Protein AF-W1EY29-F1 (afdb_monomer_lite)

pLDDT: mean 70.89, std 21.22, range [38.53, 94.88]

Structure (mmCIF, N/CA/C/O backbone):
data_AF-W1EY29-F1
#
_entry.id   AF-W1EY29-F1
#
loop_
_atom_site.group_PDB
_atom_site.id
_atom_site.type_symbol
_atom_site.label_atom_id
_atom_site.label_alt_id
_atom_site.label_comp_id
_atom_site.label_asym_id
_atom_site.label_entity_id
_atom_site.label_seq_id
_atom_site.pdbx_PDB_ins_code
_atom_site.Cartn_x
_atom_site.Cartn_y
_atom_site.Cartn_z
_atom_site.occupancy
_atom_site.B_iso_or_equiv
_atom_site.auth_seq_id
_atom_site.auth_comp_id
_atom_site.auth_asym_id
_atom_site.auth_atom_id
_atom_site.pdbx_PDB_model_num
ATOM 1 N N . MET A 1 1 ? 22.624 -19.115 16.992 1.00 56.34 1 MET A N 1
ATOM 2 C CA . MET A 1 1 ? 21.522 -19.593 16.126 1.00 56.34 1 MET A CA 1
ATOM 3 C C . MET A 1 1 ? 20.606 -18.418 15.848 1.00 56.34 1 MET A C 1
ATOM 5 O O . MET A 1 1 ? 20.098 -17.847 16.801 1.00 56.34 1 MET A O 1
ATOM 9 N N . SER A 1 2 ? 20.457 -18.002 14.590 1.00 64.50 2 SER A N 1
ATOM 10 C CA . SER A 1 2 ? 19.514 -16.928 14.257 1.00 64.50 2 SER A CA 1
ATOM 11 C C . SER A 1 2 ? 18.098 -17.502 14.254 1.00 64.50 2 SER A C 1
ATOM 13 O O . SER A 1 2 ? 17.835 -18.472 13.540 1.00 64.50 2 SER A O 1
ATOM 15 N N . ALA A 1 3 ? 17.205 -16.952 15.076 1.00 71.44 3 ALA A N 1
ATOM 16 C CA . ALA A 1 3 ? 15.794 -17.310 15.048 1.00 71.44 3 ALA A CA 1
ATOM 17 C C . ALA A 1 3 ? 15.174 -16.748 13.758 1.00 71.44 3 ALA A C 1
ATOM 19 O O . ALA A 1 3 ? 15.069 -15.536 13.583 1.00 71.44 3 ALA A O 1
ATOM 20 N N . ARG A 1 4 ? 14.779 -17.627 12.831 1.00 76.25 4 ARG A N 1
ATOM 21 C CA . ARG A 1 4 ? 13.976 -17.243 11.663 1.00 76.25 4 ARG A CA 1
ATOM 22 C C . ARG A 1 4 ? 12.522 -17.071 12.104 1.00 76.25 4 ARG A C 1
ATOM 24 O O . ARG A 1 4 ? 11.813 -18.055 12.283 1.00 76.25 4 ARG A O 1
ATOM 31 N N . GLY A 1 5 ? 12.096 -15.826 12.291 1.00 83.38 5 GLY A N 1
ATOM 32 C CA . GLY A 1 5 ? 10.687 -15.461 12.449 1.00 83.38 5 GLY A CA 1
ATOM 33 C C . GLY A 1 5 ? 10.023 -15.172 11.101 1.00 83.38 5 GLY A C 1
ATOM 34 O O . GLY A 1 5 ? 10.694 -14.789 10.143 1.00 83.38 5 GLY A O 1
ATOM 35 N N . ILE A 1 6 ? 8.702 -15.341 11.024 1.00 88.38 6 ILE A N 1
ATOM 36 C CA . ILE A 1 6 ? 7.899 -14.921 9.869 1.00 88.38 6 ILE A CA 1
ATOM 37 C C . ILE A 1 6 ? 7.266 -13.572 10.204 1.00 88.38 6 ILE A C 1
ATOM 39 O O . ILE A 1 6 ? 6.511 -13.471 11.167 1.00 88.38 6 ILE A O 1
ATOM 43 N N . ASN A 1 7 ? 7.527 -12.557 9.381 1.00 89.38 7 ASN A N 1
ATOM 44 C CA . ASN A 1 7 ? 6.766 -11.312 9.388 1.00 89.38 7 ASN A CA 1
ATOM 45 C C . ASN A 1 7 ? 5.879 -11.284 8.136 1.00 89.38 7 ASN A C 1
ATOM 47 O O . ASN A 1 7 ? 6.376 -11.117 7.024 1.00 89.38 7 ASN A O 1
ATOM 51 N N . LYS A 1 8 ? 4.578 -11.532 8.314 1.00 93.31 8 LYS A N 1
ATOM 52 C CA . LYS A 1 8 ? 3.579 -11.542 7.239 1.00 93.31 8 LYS A CA 1
ATOM 53 C C . LYS A 1 8 ? 2.484 -10.538 7.568 1.00 93.31 8 LYS A C 1
ATOM 55 O O . LYS A 1 8 ? 1.943 -10.559 8.669 1.00 93.31 8 LYS A O 1
ATOM 60 N N . VAL A 1 9 ? 2.121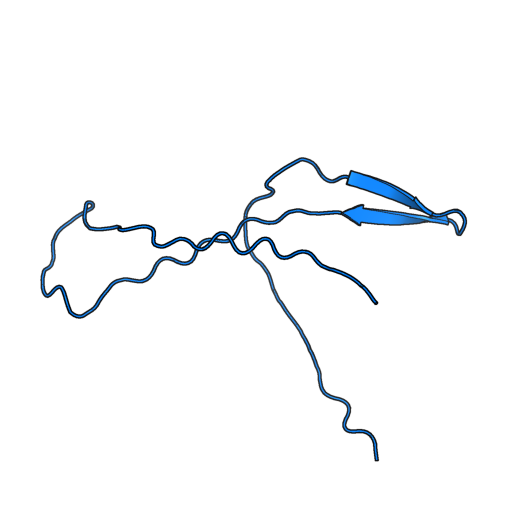 -9.724 6.580 1.00 91.81 9 VAL A N 1
ATOM 61 C CA . VAL A 1 9 ? 1.035 -8.744 6.666 1.00 91.81 9 VAL A CA 1
ATOM 62 C C . VAL A 1 9 ? 0.075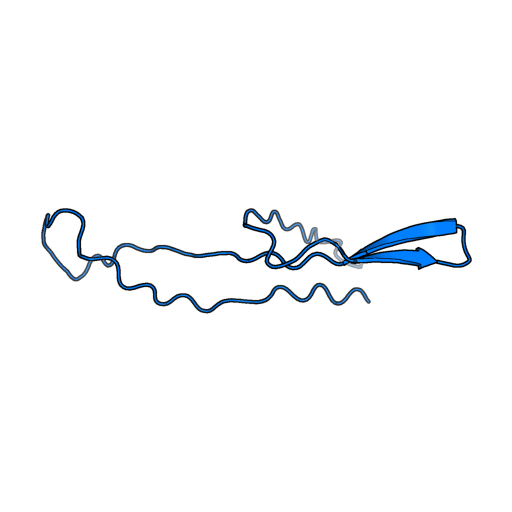 -8.970 5.501 1.00 91.81 9 VAL A C 1
ATOM 64 O O . VAL A 1 9 ? 0.512 -9.177 4.371 1.00 91.81 9 VAL A O 1
ATOM 67 N N . ILE A 1 10 ? -1.227 -8.934 5.783 1.00 92.75 10 ILE A N 1
ATOM 68 C CA . ILE A 1 10 ? -2.297 -8.897 4.779 1.00 92.75 10 ILE A CA 1
ATOM 69 C C . ILE A 1 10 ? -3.019 -7.565 4.968 1.00 92.75 10 ILE A C 1
ATOM 71 O O . ILE A 1 10 ? -3.442 -7.251 6.078 1.00 92.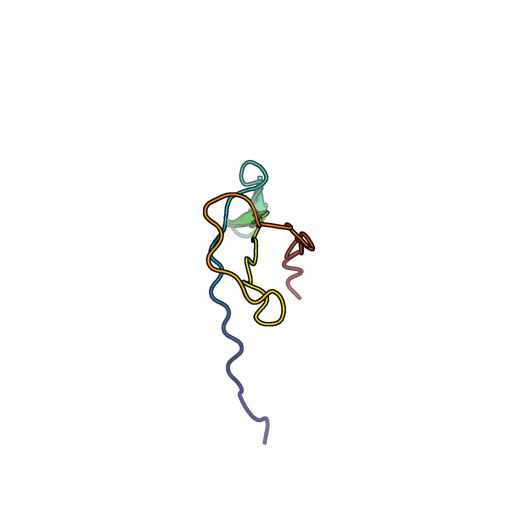75 10 ILE A O 1
ATOM 75 N N . LEU A 1 11 ? -3.135 -6.783 3.897 1.00 90.06 11 LEU A N 1
ATOM 76 C CA . LEU A 1 11 ? -3.739 -5.454 3.915 1.00 90.06 11 LEU A CA 1
ATOM 77 C C . LEU A 1 11 ? -4.948 -5.425 2.978 1.00 90.06 11 LEU A C 1
ATOM 79 O O . LEU A 1 11 ? -4.841 -5.837 1.825 1.00 90.06 11 LEU A O 1
ATOM 83 N N . VAL A 1 12 ? -6.079 -4.915 3.464 1.00 89.62 12 VAL A N 1
ATOM 84 C CA . VAL A 1 12 ? -7.295 -4.692 2.669 1.00 89.62 12 VAL A CA 1
ATOM 85 C C . VAL A 1 12 ? -7.689 -3.232 2.818 1.00 89.62 12 VAL A C 1
ATOM 87 O O . VAL A 1 12 ? -7.797 -2.725 3.931 1.00 89.62 12 VAL A O 1
ATOM 90 N N . GLY A 1 13 ? -7.887 -2.546 1.698 1.00 90.25 13 GLY A N 1
ATOM 91 C CA . GLY A 1 13 ? -8.182 -1.121 1.692 1.00 90.25 13 GLY A CA 1
ATOM 92 C C . GLY A 1 13 ? -8.444 -0.596 0.290 1.00 90.25 13 GLY A C 1
ATOM 93 O O . GLY A 1 13 ? -8.588 -1.366 -0.659 1.00 90.25 13 GLY A O 1
ATOM 94 N N . ARG A 1 14 ? -8.514 0.729 0.167 1.00 91.62 14 ARG A N 1
ATOM 95 C CA . ARG A 1 14 ? -8.731 1.426 -1.110 1.00 91.62 14 ARG A CA 1
ATOM 96 C C . ARG A 1 14 ? -7.448 2.103 -1.569 1.00 91.62 14 ARG A C 1
ATOM 98 O O . ARG A 1 14 ? -6.688 2.583 -0.733 1.00 91.62 14 ARG A O 1
ATOM 105 N N . LEU A 1 15 ? -7.226 2.176 -2.878 1.00 93.44 15 LEU A N 1
ATOM 106 C CA . LEU A 1 15 ? -6.120 2.959 -3.425 1.00 93.44 15 LEU A CA 1
ATOM 107 C C . LEU A 1 15 ? -6.411 4.455 -3.256 1.00 93.44 15 LEU A C 1
ATOM 109 O O . LEU A 1 15 ? -7.508 4.911 -3.569 1.00 93.44 15 LEU A O 1
ATOM 113 N N . GLY A 1 16 ? -5.444 5.197 -2.719 1.00 91.50 16 GLY A N 1
ATOM 114 C CA . GLY A 1 16 ? -5.539 6.652 -2.572 1.00 91.50 16 GLY A CA 1
ATOM 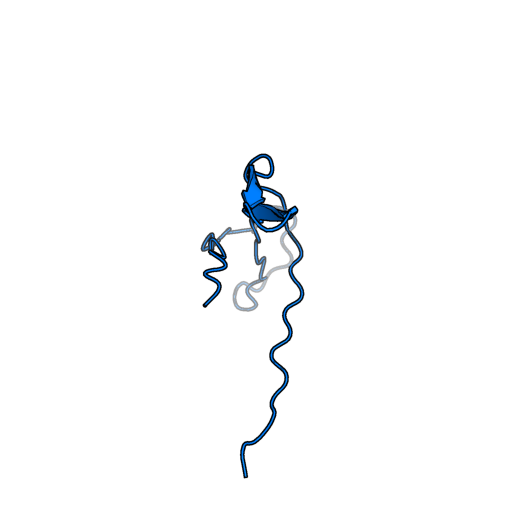115 C C . GLY A 1 16 ? -5.261 7.400 -3.875 1.00 91.50 16 GLY A C 1
ATOM 116 O O . GLY A 1 16 ? -5.750 8.508 -4.070 1.00 91.50 16 GLY A O 1
ATOM 117 N N . ASN A 1 17 ? -4.486 6.788 -4.763 1.00 91.75 17 ASN A N 1
ATOM 118 C CA . ASN A 1 17 ? -4.122 7.293 -6.075 1.00 91.75 17 ASN A CA 1
ATOM 119 C C . ASN A 1 17 ? -3.819 6.121 -7.019 1.00 91.75 17 ASN A C 1
ATOM 121 O O . ASN A 1 17 ? -3.678 4.977 -6.576 1.00 91.75 17 ASN A O 1
ATOM 125 N N . ASP A 1 18 ? -3.692 6.423 -8.309 1.00 94.88 18 ASP A N 1
ATOM 126 C CA . ASP A 1 18 ? -3.266 5.438 -9.297 1.00 94.88 18 ASP A CA 1
ATOM 127 C C . ASP A 1 18 ? -1.851 4.906 -8.984 1.00 94.88 18 ASP A C 1
ATOM 129 O O . ASP A 1 18 ? -1.006 5.655 -8.475 1.00 94.88 18 ASP A O 1
ATOM 133 N N . PRO A 1 19 ? -1.571 3.621 -9.277 1.00 93.00 19 PRO A N 1
ATOM 134 C CA . PRO A 1 19 ? -0.252 3.035 -9.081 1.00 93.00 19 PRO A CA 1
ATOM 135 C C . PRO A 1 19 ? 0.824 3.785 -9.869 1.00 93.00 19 PRO A C 1
ATOM 137 O O . PRO A 1 19 ? 0.713 3.956 -11.083 1.00 93.00 19 PRO A O 1
ATOM 140 N N . GLU A 1 20 ? 1.923 4.143 -9.2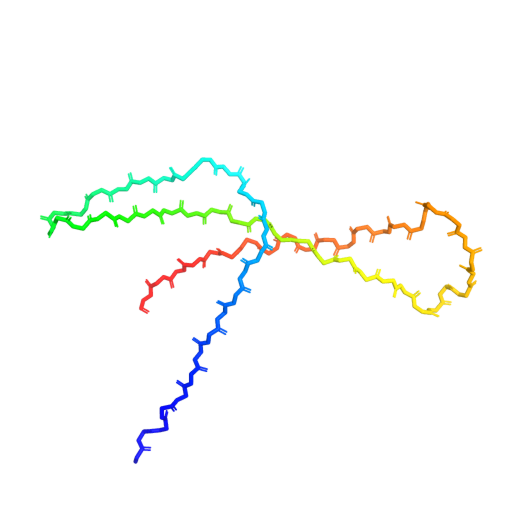09 1.00 93.06 20 GLU A N 1
ATOM 141 C CA . GLU A 1 20 ? 3.116 4.634 -9.901 1.00 93.06 20 GLU A CA 1
ATOM 142 C C . GLU A 1 20 ? 4.007 3.440 -10.257 1.00 93.06 20 GLU A C 1
ATOM 144 O O . GLU A 1 20 ? 4.569 2.799 -9.367 1.00 93.06 20 GLU A O 1
ATOM 149 N N . VAL A 1 21 ? 4.150 3.141 -11.550 1.00 94.19 21 VAL A N 1
ATOM 150 C CA . VAL A 1 21 ? 4.996 2.042 -12.039 1.00 94.19 21 VAL A CA 1
ATOM 151 C C . VAL A 1 21 ? 6.308 2.589 -12.590 1.00 94.19 21 VAL A C 1
ATOM 153 O O . VAL A 1 21 ? 6.319 3.495 -13.422 1.00 94.19 21 VAL A O 1
ATOM 156 N N . ARG A 1 22 ? 7.427 2.014 -12.149 1.00 92.12 22 ARG A N 1
ATOM 157 C CA . ARG A 1 22 ? 8.779 2.364 -12.596 1.00 92.12 22 ARG A CA 1
ATOM 158 C C . ARG A 1 22 ? 9.506 1.101 -13.044 1.00 92.12 22 ARG A C 1
ATOM 160 O O . ARG A 1 22 ? 9.443 0.074 -12.371 1.00 92.12 22 ARG A O 1
ATOM 167 N N . TYR A 1 23 ? 10.216 1.190 -14.163 1.00 93.75 23 TYR A N 1
ATOM 168 C CA . TYR A 1 23 ? 11.059 0.107 -14.666 1.00 93.75 23 TYR A CA 1
ATOM 169 C C . TYR A 1 23 ? 12.500 0.345 -14.226 1.00 93.75 23 TYR A C 1
ATOM 171 O O . TYR A 1 23 ? 13.069 1.411 -14.463 1.00 93.75 23 TYR A O 1
ATOM 179 N N . ILE A 1 24 ? 13.076 -0.636 -13.543 1.00 93.38 24 ILE A N 1
ATOM 180 C CA . ILE A 1 24 ? 14.452 -0.589 -1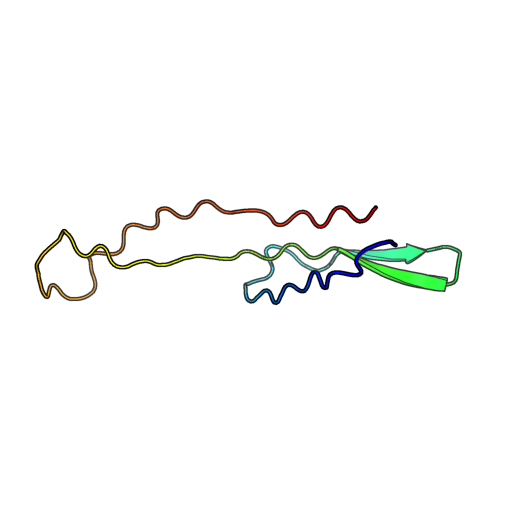3.063 1.00 93.38 24 ILE A CA 1
ATOM 181 C C . ILE A 1 24 ? 15.382 -1.039 -14.209 1.00 93.38 24 ILE A C 1
ATOM 183 O O . ILE A 1 24 ? 15.010 -1.937 -14.968 1.00 93.38 24 ILE A O 1
ATOM 187 N N . PRO A 1 25 ? 16.615 -0.505 -14.327 1.00 89.81 25 PRO A N 1
ATOM 188 C CA . PRO A 1 25 ? 17.564 -0.908 -15.374 1.00 89.81 25 PRO A CA 1
ATOM 189 C C . PRO A 1 25 ? 17.877 -2.411 -15.464 1.00 89.81 25 PRO A C 1
ATOM 191 O O . PRO A 1 25 ? 18.331 -2.879 -16.500 1.00 89.81 25 PRO A O 1
ATOM 194 N N . ASN A 1 26 ? 17.627 -3.182 -14.403 1.00 91.44 26 ASN A N 1
ATOM 195 C CA . ASN A 1 26 ? 17.792 -4.638 -14.392 1.00 91.44 26 ASN A CA 1
ATOM 196 C C . ASN A 1 26 ? 16.587 -5.407 -14.983 1.00 91.44 26 ASN A C 1
ATOM 198 O O . ASN A 1 26 ? 16.536 -6.629 -14.866 1.00 91.44 26 ASN A O 1
ATOM 202 N N . GLY A 1 27 ? 15.614 -4.711 -15.582 1.00 85.31 27 GLY A N 1
ATOM 203 C CA . GLY A 1 27 ? 14.439 -5.298 -16.233 1.00 85.31 27 GLY A CA 1
ATOM 204 C C . GLY A 1 27 ? 13.251 -5.572 -15.306 1.00 85.31 27 GLY A C 1
ATOM 205 O O . GLY A 1 27 ? 12.209 -6.022 -15.776 1.00 85.31 27 GLY A O 1
ATOM 206 N N . GLY A 1 28 ? 13.367 -5.295 -14.004 1.00 92.50 28 GLY A N 1
ATOM 207 C CA . GLY A 1 28 ? 12.252 -5.413 -13.062 1.00 92.50 28 GLY A CA 1
ATOM 208 C C . GLY A 1 28 ? 11.271 -4.240 -13.158 1.00 92.50 28 GLY A C 1
ATOM 209 O O . GLY A 1 28 ? 11.676 -3.100 -13.383 1.00 92.50 28 GLY A O 1
ATOM 210 N N . ALA A 1 29 ? 9.983 -4.500 -12.933 1.00 93.81 29 ALA A N 1
ATOM 211 C CA . ALA A 1 29 ? 8.971 -3.464 -12.725 1.00 93.81 29 ALA A CA 1
ATOM 212 C C . ALA A 1 29 ? 8.655 -3.334 -11.228 1.00 93.81 29 ALA A C 1
ATOM 214 O O . ALA A 1 29 ? 8.465 -4.337 -10.540 1.00 93.81 29 ALA A O 1
ATOM 215 N N . VAL A 1 30 ? 8.586 -2.102 -10.726 1.00 92.88 30 VAL A N 1
ATOM 216 C CA . VAL A 1 30 ? 8.202 -1.781 -9.343 1.00 92.88 30 VAL A CA 1
ATOM 217 C C . VAL A 1 30 ? 6.988 -0.876 -9.377 1.00 92.88 30 VAL A C 1
ATOM 219 O O . VAL A 1 30 ? 6.996 0.127 -10.086 1.00 92.88 30 VAL A O 1
ATOM 222 N N . ALA A 1 31 ? 5.965 -1.213 -8.596 1.00 93.44 31 ALA A N 1
ATOM 223 C CA . ALA A 1 31 ? 4.781 -0.385 -8.417 1.00 93.44 31 ALA A CA 1
ATOM 224 C C . ALA A 1 31 ? 4.724 0.158 -6.985 1.00 93.44 31 ALA A C 1
ATOM 226 O O . ALA A 1 31 ? 4.769 -0.614 -6.025 1.00 93.44 31 ALA A O 1
ATOM 227 N N . ASN A 1 32 ? 4.587 1.474 -6.840 1.00 93.00 32 ASN A N 1
ATOM 228 C CA . ASN A 1 32 ? 4.268 2.104 -5.564 1.00 93.00 32 ASN A CA 1
ATOM 229 C C . ASN A 1 32 ? 2.748 2.217 -5.425 1.00 93.00 32 ASN A C 1
ATOM 231 O O . ASN A 1 32 ? 2.081 2.801 -6.280 1.00 93.00 32 ASN A O 1
ATOM 235 N N . LEU A 1 33 ? 2.212 1.683 -4.327 1.00 94.00 33 LEU A N 1
ATOM 236 C CA . LEU A 1 33 ? 0.788 1.724 -3.998 1.00 94.00 33 LEU A CA 1
ATOM 237 C C . LEU A 1 33 ? 0.576 2.512 -2.707 1.00 94.00 33 LEU A C 1
ATOM 239 O O . LEU A 1 33 ? 1.287 2.299 -1.725 1.00 94.00 33 LEU A O 1
ATOM 243 N N . GLN A 1 34 ? -0.438 3.375 -2.683 1.00 91.50 34 GLN A N 1
ATOM 244 C CA . GLN A 1 34 ? -0.917 3.997 -1.451 1.00 91.50 34 GLN A CA 1
ATOM 245 C C . GLN A 1 34 ? -2.274 3.397 -1.102 1.00 91.50 34 GLN A C 1
ATOM 247 O O . GLN A 1 34 ? -3.252 3.623 -1.808 1.00 91.50 34 GLN A O 1
ATOM 252 N N . VAL A 1 35 ? -2.331 2.616 -0.021 1.00 90.56 35 VAL A N 1
ATOM 253 C CA . VAL A 1 35 ? -3.561 1.950 0.422 1.00 90.56 35 VAL A CA 1
ATOM 254 C C . VAL A 1 35 ? -4.082 2.629 1.682 1.00 90.56 35 VAL A C 1
ATOM 256 O O . VAL A 1 35 ? -3.427 2.621 2.725 1.00 90.56 35 VAL A O 1
ATOM 259 N N . ALA A 1 36 ? -5.274 3.207 1.585 1.00 90.50 36 ALA A N 1
ATOM 260 C CA . ALA A 1 36 ? -6.020 3.718 2.720 1.00 90.50 36 ALA A CA 1
ATOM 261 C C . ALA A 1 36 ? -6.759 2.568 3.415 1.00 90.50 36 ALA A C 1
ATOM 263 O O . ALA A 1 36 ? -7.503 1.815 2.779 1.00 90.50 36 ALA A O 1
ATOM 264 N N . THR A 1 37 ? -6.574 2.465 4.730 1.00 88.94 37 THR A N 1
ATOM 265 C CA . THR A 1 37 ? -7.324 1.557 5.605 1.00 88.94 37 THR A CA 1
ATOM 266 C C . THR A 1 37 ? -8.095 2.365 6.639 1.00 88.94 37 THR A C 1
ATOM 268 O O . THR A 1 37 ? -7.685 3.462 7.020 1.00 88.94 37 THR A O 1
ATOM 271 N N . SER A 1 38 ? -9.242 1.843 7.059 1.00 81.44 38 SER A N 1
ATOM 272 C CA . SER A 1 38 ? -10.082 2.455 8.083 1.00 81.44 38 SER A CA 1
ATOM 273 C C . SER A 1 38 ? -10.481 1.392 9.089 1.00 81.44 38 SER A C 1
ATOM 275 O O . SER A 1 38 ? -11.015 0.352 8.708 1.00 81.44 38 SER A O 1
ATOM 277 N N . GLU A 1 39 ? -10.257 1.672 10.363 1.00 72.06 39 GLU A N 1
ATOM 278 C CA . GLU A 1 39 ? -10.754 0.853 11.459 1.00 72.06 39 GLU A CA 1
ATOM 279 C C . GLU A 1 39 ? -12.045 1.485 11.981 1.00 72.06 39 GLU A C 1
ATOM 281 O O . GLU A 1 39 ? -12.083 2.678 12.282 1.00 72.06 39 GLU A O 1
ATOM 286 N N . SER A 1 40 ? -13.114 0.695 12.072 1.00 61.44 40 SER A N 1
ATOM 287 C CA . SER A 1 40 ? -14.356 1.097 12.732 1.00 61.44 40 SER A CA 1
ATOM 288 C C . SER A 1 40 ? -14.546 0.234 13.970 1.00 61.44 40 SER A C 1
ATOM 290 O O . SER A 1 40 ? -14.755 -0.975 13.851 1.00 61.44 40 SER A O 1
ATOM 292 N N . TRP A 1 41 ? -14.480 0.838 15.152 1.00 55.38 41 TRP A N 1
ATOM 293 C CA . TRP A 1 41 ? -14.826 0.173 16.404 1.00 55.38 41 TRP A CA 1
ATOM 294 C C . TRP A 1 41 ? -16.171 0.688 16.907 1.00 55.38 41 TRP A C 1
ATOM 296 O O . TRP A 1 41 ? -16.504 1.859 16.740 1.00 55.38 41 TRP A O 1
ATOM 306 N N . ARG A 1 42 ? -16.945 -0.195 17.541 1.00 55.97 42 ARG A N 1
ATOM 307 C CA . ARG A 1 42 ? -18.105 0.203 18.343 1.00 55.97 42 ARG A CA 1
ATOM 308 C C . ARG A 1 42 ? -17.650 0.328 19.789 1.00 55.97 42 ARG A C 1
ATOM 310 O O . ARG A 1 42 ? -17.086 -0.623 20.333 1.00 55.97 42 ARG A O 1
ATOM 317 N N . ASP A 1 43 ? -17.857 1.496 20.383 1.00 55.91 43 ASP A N 1
ATOM 318 C CA . ASP A 1 43 ? -17.614 1.704 21.807 1.00 55.91 43 ASP A CA 1
ATOM 319 C C . ASP A 1 43 ? -18.673 0.947 22.626 1.00 55.91 43 ASP A C 1
ATOM 321 O O . ASP A 1 43 ? -19.854 0.956 22.287 1.00 55.91 43 ASP A O 1
ATOM 325 N N . LYS A 1 44 ? -18.241 0.255 23.683 1.00 57.94 44 LYS A N 1
ATOM 326 C CA . LYS A 1 44 ? -19.111 -0.509 24.591 1.00 57.94 44 LYS A CA 1
ATOM 327 C C . LYS A 1 44 ? -19.589 0.319 25.788 1.00 57.94 44 LYS A C 1
ATOM 329 O O . LYS A 1 44 ? -20.454 -0.150 26.519 1.00 57.94 44 LYS A O 1
ATOM 334 N N . GLN A 1 45 ? -19.025 1.507 26.024 1.00 56.97 45 GLN A N 1
ATOM 335 C CA . GLN A 1 45 ? -19.428 2.376 27.137 1.00 56.97 45 GLN A CA 1
ATOM 336 C C . GLN A 1 45 ? -20.688 3.188 26.829 1.00 56.97 45 GLN A C 1
ATOM 338 O O . GLN A 1 45 ? -21.410 3.575 27.747 1.00 56.97 45 GLN A O 1
ATOM 343 N N . THR A 1 46 ? -21.000 3.406 25.552 1.00 54.56 46 THR A N 1
ATOM 344 C CA . THR A 1 46 ? -22.272 4.001 25.140 1.00 54.56 46 THR A CA 1
ATOM 345 C C . THR A 1 46 ? -23.327 2.899 25.099 1.00 54.56 46 THR A C 1
ATOM 347 O O . THR A 1 46 ? -23.614 2.321 24.056 1.00 54.56 46 THR A O 1
ATOM 350 N N . GLY A 1 47 ? -23.854 2.537 26.270 1.00 51.12 47 GLY A N 1
ATOM 351 C CA . GLY A 1 47 ? -25.024 1.671 26.362 1.00 51.12 47 GLY A CA 1
ATOM 352 C C . GLY A 1 47 ? -26.183 2.294 25.587 1.00 51.12 47 GLY A C 1
ATOM 353 O O . GLY A 1 47 ? -26.672 3.357 25.960 1.00 51.12 47 GLY A O 1
ATOM 354 N N . GLY A 1 48 ? -26.598 1.653 24.500 1.00 38.53 48 GLY A N 1
ATOM 355 C CA . GLY A 1 48 ? -27.757 2.081 23.732 1.00 38.53 48 GLY A CA 1
ATOM 356 C C . GLY A 1 48 ? -27.780 1.474 22.340 1.00 38.53 48 GLY A C 1
ATOM 357 O O . GLY A 1 48 ? -26.981 1.837 21.480 1.00 38.53 48 GLY A O 1
ATOM 358 N N . ASP A 1 49 ? -28.747 0.591 22.113 1.00 54.03 49 ASP A N 1
ATOM 359 C CA . ASP A 1 49 ? -29.309 0.372 20.789 1.00 54.03 49 ASP A CA 1
ATOM 360 C C . ASP A 1 49 ? -29.792 1.726 20.245 1.00 54.03 49 ASP A C 1
ATOM 362 O O . ASP A 1 49 ? -30.864 2.211 20.599 1.00 54.03 49 ASP A O 1
ATOM 366 N N . ALA A 1 50 ? -28.985 2.379 19.414 1.00 41.88 50 ALA A N 1
ATOM 367 C CA . ALA A 1 50 ? -29.398 3.551 18.659 1.00 41.88 50 ALA A CA 1
ATOM 368 C C . ALA A 1 50 ? -28.920 3.376 17.219 1.00 41.88 50 ALA A C 1
ATOM 370 O O . ALA A 1 50 ? -27.726 3.235 16.943 1.00 41.88 50 ALA A O 1
ATOM 371 N N . GLY A 1 51 ? -29.893 3.284 16.313 1.00 39.28 51 GLY A N 1
ATOM 372 C CA . GLY A 1 51 ? -29.687 3.066 14.890 1.00 39.28 51 GLY A CA 1
ATOM 373 C C . GLY A 1 51 ? -28.769 4.107 14.251 1.00 39.28 51 GLY A C 1
ATOM 374 O O . GLY A 1 51 ? -28.704 5.238 14.707 1.00 39.28 51 GLY A O 1
ATOM 375 N N . ALA A 1 52 ? -28.079 3.659 13.200 1.00 48.53 52 ALA A N 1
ATOM 376 C CA . ALA A 1 52 ? -27.412 4.389 12.112 1.00 48.53 52 ALA A CA 1
ATOM 377 C C . ALA A 1 52 ? -26.459 5.582 12.397 1.00 48.53 52 ALA A C 1
ATOM 379 O O . ALA A 1 52 ? -25.575 5.807 11.573 1.00 48.53 52 ALA A O 1
ATOM 380 N N . ASP A 1 53 ? -26.511 6.273 13.538 1.00 51.03 53 ASP A N 1
ATOM 381 C CA . ASP A 1 53 ? -26.012 7.657 13.637 1.00 51.03 53 ASP A CA 1
ATOM 382 C C . ASP A 1 53 ? -24.884 7.862 14.678 1.00 51.03 53 ASP A C 1
ATOM 384 O O . ASP A 1 53 ? -24.450 8.983 14.933 1.00 51.03 53 ASP A O 1
ATOM 388 N N . GLY A 1 54 ? -24.349 6.785 15.267 1.00 46.47 54 GLY A N 1
ATOM 389 C CA . GLY A 1 54 ? -23.311 6.828 16.316 1.00 46.47 54 GLY A CA 1
ATOM 390 C C . GLY A 1 54 ? -21.864 6.583 15.860 1.00 46.47 54 GLY A C 1
ATOM 391 O O . GLY A 1 54 ? -21.037 6.158 16.666 1.00 46.47 54 GLY A O 1
ATOM 392 N N . MET A 1 55 ? -21.532 6.770 14.579 1.00 50.47 55 MET A N 1
ATOM 393 C CA . MET A 1 55 ? -20.185 6.495 14.055 1.00 50.47 55 MET A CA 1
ATOM 394 C C . MET A 1 55 ? -19.286 7.733 14.185 1.00 50.47 55 MET A C 1
ATOM 396 O O . MET A 1 55 ? -19.313 8.611 13.328 1.00 50.47 55 MET A O 1
ATOM 400 N N . ALA A 1 56 ? -18.442 7.798 15.217 1.00 49.44 56 ALA A N 1
ATOM 401 C CA . ALA A 1 56 ? -17.340 8.761 15.253 1.00 49.44 56 ALA A CA 1
ATOM 402 C C . ALA A 1 56 ? -16.100 8.151 14.565 1.00 49.44 56 ALA A C 1
ATOM 404 O O . ALA A 1 56 ? -15.457 7.273 15.148 1.00 49.44 56 ALA A O 1
ATOM 405 N N . PRO A 1 57 ? -15.714 8.586 13.349 1.00 48.19 57 PRO A N 1
ATOM 406 C CA . PRO A 1 57 ? -14.504 8.106 12.701 1.00 48.19 57 PRO A CA 1
ATOM 407 C C . PRO A 1 57 ? -13.291 8.739 13.381 1.00 48.19 57 PRO A C 1
ATOM 409 O O . PRO A 1 57 ? -12.798 9.787 12.975 1.00 48.19 57 PRO A O 1
ATOM 412 N N . ARG A 1 58 ? -12.743 8.096 14.409 1.00 48.53 58 ARG A N 1
ATOM 413 C CA . ARG A 1 58 ? -11.383 8.411 14.865 1.00 48.53 58 ARG A CA 1
ATOM 414 C C . ARG A 1 58 ? -10.376 7.675 13.971 1.00 48.53 58 ARG A C 1
ATOM 416 O O . ARG A 1 58 ? -9.598 6.838 14.413 1.00 48.53 58 ARG A O 1
ATOM 423 N N . GLY A 1 59 ? -10.433 7.970 12.673 1.00 43.44 59 GLY A N 1
ATOM 424 C CA . GLY A 1 59 ? -9.557 7.393 11.662 1.00 43.44 59 GLY A CA 1
ATOM 425 C C . GLY A 1 59 ? -8.198 8.079 11.675 1.00 43.44 59 GLY A C 1
ATOM 426 O O . GLY A 1 59 ? -8.011 9.103 11.023 1.00 43.44 59 GLY A O 1
ATOM 427 N N . ALA A 1 60 ? -7.222 7.505 12.377 1.00 45.47 60 ALA A N 1
ATOM 428 C CA . ALA A 1 60 ? -5.832 7.769 12.040 1.00 45.47 60 ALA A CA 1
ATOM 429 C C . ALA A 1 60 ? -5.570 7.116 10.676 1.00 45.47 60 ALA A C 1
ATOM 431 O O . ALA A 1 60 ? -5.385 5.903 10.594 1.00 45.47 60 ALA A O 1
ATOM 432 N N . VAL A 1 61 ? -5.584 7.911 9.602 1.00 47.28 61 VAL A N 1
ATOM 433 C CA . VAL A 1 61 ? -5.119 7.489 8.275 1.00 47.28 61 VAL A CA 1
ATOM 434 C C . VAL A 1 61 ? -3.637 7.140 8.406 1.00 47.28 61 VAL A C 1
ATOM 436 O O . VAL A 1 61 ? -2.759 7.990 8.271 1.00 47.28 61 VAL A O 1
ATOM 439 N N . ARG A 1 62 ? -3.329 5.883 8.730 1.00 51.94 62 ARG A N 1
ATOM 440 C CA . ARG A 1 62 ? -1.958 5.384 8.693 1.00 51.94 62 ARG A CA 1
ATOM 441 C C . ARG A 1 62 ? -1.626 5.129 7.231 1.00 51.94 62 ARG A C 1
ATOM 443 O O . ARG A 1 62 ? -1.949 4.077 6.690 1.00 51.94 62 ARG A O 1
ATOM 450 N N . GLN A 1 63 ? -0.989 6.105 6.582 1.00 45.31 63 GLN A N 1
ATOM 451 C CA . GLN A 1 63 ? -0.280 5.847 5.332 1.00 45.31 63 GLN A CA 1
ATOM 452 C C . GLN A 1 63 ? 0.772 4.772 5.616 1.00 45.31 63 GLN A C 1
ATOM 454 O O . GLN A 1 63 ? 1.792 5.038 6.255 1.00 45.31 63 GLN A O 1
ATOM 459 N N . ALA A 1 64 ? 0.523 3.547 5.162 1.00 49.84 64 ALA A N 1
ATOM 460 C CA . ALA A 1 64 ? 1.537 2.510 5.136 1.00 49.84 64 ALA A CA 1
ATOM 461 C C . ALA A 1 64 ? 2.539 2.859 4.026 1.00 49.84 64 ALA A C 1
ATOM 463 O O . ALA A 1 64 ? 2.413 2.414 2.888 1.00 49.84 64 ALA A O 1
ATOM 464 N N . ARG A 1 65 ? 3.529 3.704 4.338 1.00 43.59 65 ARG A N 1
ATOM 465 C CA . ARG A 1 65 ? 4.710 3.860 3.485 1.00 43.59 65 ARG A CA 1
ATOM 466 C C . ARG A 1 65 ? 5.560 2.606 3.644 1.00 43.59 65 ARG A C 1
ATOM 468 O O . ARG A 1 65 ? 6.317 2.479 4.602 1.00 43.59 65 ARG A O 1
ATOM 475 N N . GLY A 1 66 ? 5.410 1.670 2.712 1.00 38.56 66 GLY A N 1
ATOM 476 C CA . GLY A 1 66 ? 6.320 0.540 2.567 1.00 38.56 66 GLY A CA 1
ATOM 477 C C . GLY A 1 66 ? 7.697 1.034 2.128 1.00 38.56 66 GLY A C 1
ATOM 478 O O . GLY A 1 66 ? 7.972 1.129 0.939 1.00 38.56 66 GLY A O 1
ATOM 479 N N . SER A 1 67 ? 8.555 1.386 3.085 1.00 40.53 67 SER A N 1
ATOM 480 C CA . SER A 1 67 ? 9.982 1.612 2.847 1.00 40.53 67 SER A CA 1
ATOM 481 C C . SER A 1 67 ? 10.695 0.264 2.906 1.00 40.53 67 SER A C 1
ATOM 483 O O . SER A 1 67 ? 11.045 -0.200 3.990 1.00 40.53 67 SER A O 1
ATOM 485 N N . GLY A 1 68 ? 10.910 -0.356 1.748 1.00 39.72 68 GLY A N 1
ATOM 486 C CA . GLY A 1 68 ? 11.819 -1.490 1.626 1.00 39.72 68 GLY A CA 1
ATOM 487 C C . GLY A 1 68 ? 13.268 -1.049 1.853 1.00 39.72 68 GLY A C 1
ATOM 488 O O . GLY A 1 68 ? 13.796 -0.233 1.097 1.00 39.72 68 GLY A O 1
ATOM 489 N N . ARG A 1 69 ? 13.890 -1.595 2.898 1.00 39.00 69 ARG A N 1
ATOM 490 C CA . ARG A 1 69 ? 15.324 -1.887 2.959 1.00 39.00 69 ARG A CA 1
ATOM 491 C C . ARG A 1 69 ? 15.478 -3.373 3.231 1.00 39.00 69 ARG A C 1
ATOM 493 O O . ARG A 1 69 ? 14.641 -3.893 4.003 1.00 39.00 69 ARG A O 1
#

Foldseek 3Di:
DDDDDDDDDDDDADFPDDWDWDADPVRDIDTDTWGWDFDWDDDPVPPDPDPDDPTDRPGPRPGPPPDDD

Sequence (69 aa):
MSARGINKVILVGRLGNDPEVRYIPNGGAVANLQVATSESWRDKQTGGDAGADGMAPRGAVRQARGSGR

Secondary structure (DSSP, 8-state):
-------------EESS--EEEE-TTS-EEEE--EE-------SSS-----S-----------------

Radius of gyration: 19.22 Å; chains: 1; bounding box: 51×28×43 Å

Organism: NCBI:txid1432555

InterPro domains:
  IPR000424 Primosome PriB/single-strand DNA-binding [PF00436] (6-49)
  IPR000424 Primosome PriB/single-strand DNA-binding [PS50935] (6-69)
  IPR000424 Primosome PriB/single-strand DNA-binding [cd04496] (9-49)
  IPR011344 Single-stranded DNA-binding protein [TIGR00621] (4-49)
  IPR012340 Nucleic acid-binding, OB-fold [G3DSA:2.40.50.140] (2-53)
  IPR012340 Nucleic acid-binding, OB-fold [SSF50249] (4-47)